Protein AF-A0A842J5E7-F1 (afdb_monomer)

pLDDT: mean 92.56, std 3.84, range [69.25, 96.62]

Nearest PDB structures (foldseek):
  3dwq-assembly1_D  TM=5.732E-01  e=7.193E-02  Escherichia coli
  3lyg-assembly1_A-2  TM=7.115E-01  e=2.922E-01  Colwellia psychrerythraea 34H
  1jkf-assembly1_B-2  TM=8.100E-01  e=6.453E-01  Saccharomyces cerevisiae
  6p4t-assembly1_B  TM=4.095E-01  e=1.102E-01  Salmonella enterica subsp. enterica serovar Typhi str. CT18
  6p4p-assembly1_B  TM=3.946E-01  e=1.037E-01  Salmonella enterica subsp. enterica serovar Typhi str. CT18

Foldseek 3Di:
DDKDWDDWDWDADPNKIKIWTWIADPVGDIDIFMAINNHTDPDDLLVVLVVVCVVVVNDDDSVDDSVVSVVVVRVVVPD

Structure (mmCIF, N/CA/C/O backbone):
data_AF-A0A842J5E7-F1
#
_entry.id   AF-A0A842J5E7-F1
#
loop_
_atom_site.group_PDB
_atom_site.id
_atom_site.type_symbol
_atom_site.label_atom_id
_atom_site.label_alt_id
_atom_site.label_comp_id
_atom_site.label_asym_id
_atom_site.label_entity_id
_atom_site.label_seq_id
_atom_site.pdbx_PDB_ins_code
_atom_site.Cartn_x
_atom_site.Cartn_y
_atom_site.Cartn_z
_atom_site.occupancy
_atom_site.B_iso_or_equiv
_atom_site.auth_seq_id
_atom_site.auth_comp_id
_atom_site.auth_asym_id
_atom_site.auth_atom_id
_atom_site.pdbx_PDB_model_num
ATOM 1 N N . MET A 1 1 ? 9.417 13.043 -17.972 1.00 69.25 1 MET A N 1
ATOM 2 C CA . MET A 1 1 ? 8.292 12.103 -18.205 1.00 69.25 1 MET A CA 1
ATOM 3 C C . MET A 1 1 ? 7.508 11.944 -16.903 1.00 69.25 1 MET A C 1
ATOM 5 O O . MET A 1 1 ? 8.152 11.813 -15.869 1.00 69.25 1 MET A O 1
ATOM 9 N N . LYS A 1 2 ? 6.168 12.024 -16.916 1.00 84.62 2 LYS A N 1
ATOM 10 C CA . LYS A 1 2 ? 5.337 12.132 -15.696 1.00 84.62 2 LYS A CA 1
ATOM 11 C C . LYS A 1 2 ? 4.763 10.769 -15.276 1.00 84.62 2 LYS A C 1
ATOM 13 O O . LYS A 1 2 ? 4.331 9.999 -16.130 1.00 84.62 2 LYS A O 1
ATOM 18 N N . LEU A 1 3 ? 4.772 10.474 -13.976 1.00 88.25 3 LEU A N 1
ATOM 19 C CA . LEU A 1 3 ? 4.092 9.309 -13.399 1.00 88.25 3 LEU A CA 1
ATOM 20 C C . LEU A 1 3 ? 2.569 9.492 -13.467 1.00 88.25 3 LEU A C 1
ATOM 22 O O . LEU A 1 3 ? 2.072 10.610 -13.322 1.00 88.25 3 LEU A O 1
ATOM 26 N N . LYS A 1 4 ? 1.836 8.397 -13.689 1.00 91.25 4 LYS A N 1
ATOM 27 C CA . LYS A 1 4 ? 0.368 8.361 -13.683 1.00 91.25 4 LYS A CA 1
ATOM 28 C C . LYS A 1 4 ? -0.108 7.436 -12.561 1.00 91.25 4 LYS A C 1
ATOM 30 O O . LYS A 1 4 ? 0.436 6.344 -12.386 1.00 91.25 4 LYS A O 1
ATOM 35 N N . THR A 1 5 ? -1.120 7.866 -11.813 1.00 90.06 5 THR A N 1
ATOM 36 C CA . THR A 1 5 ? -1.780 7.038 -10.795 1.00 90.06 5 TH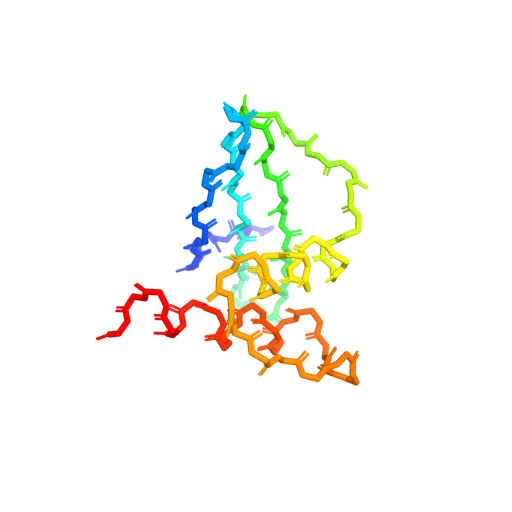R A CA 1
ATOM 37 C C . THR A 1 5 ? -2.540 5.897 -11.458 1.00 90.06 5 THR A C 1
ATOM 39 O O . THR A 1 5 ? -3.299 6.130 -12.395 1.00 90.06 5 THR A O 1
ATOM 42 N N . LEU A 1 6 ? -2.341 4.673 -10.968 1.00 91.50 6 LEU A N 1
ATOM 43 C CA . LEU A 1 6 ? -3.029 3.480 -11.469 1.00 91.50 6 LEU A CA 1
ATOM 44 C C . LEU A 1 6 ? -4.004 2.886 -10.456 1.00 91.50 6 LEU A C 1
ATOM 46 O O . LEU A 1 6 ? -5.090 2.460 -10.833 1.00 91.50 6 LEU A O 1
ATOM 50 N N . LYS A 1 7 ? -3.609 2.810 -9.183 1.00 94.56 7 LYS A N 1
ATOM 51 C CA . LYS A 1 7 ? -4.405 2.189 -8.117 1.00 94.56 7 LYS A CA 1
ATOM 52 C C . LYS A 1 7 ? -4.259 2.988 -6.832 1.00 94.56 7 LYS A C 1
ATOM 54 O O . LYS A 1 7 ? -3.186 3.526 -6.564 1.00 94.56 7 LYS A O 1
ATOM 59 N N . VAL A 1 8 ? -5.316 3.020 -6.029 1.00 95.00 8 VAL A N 1
ATOM 60 C CA . VAL A 1 8 ? -5.322 3.674 -4.718 1.00 95.00 8 VAL A CA 1
ATOM 61 C C . VAL A 1 8 ? -6.012 2.761 -3.712 1.00 95.00 8 VAL A C 1
ATOM 63 O O . VAL A 1 8 ? -7.052 2.190 -4.026 1.00 95.00 8 VAL A O 1
ATOM 66 N N . ILE A 1 9 ? -5.427 2.619 -2.524 1.00 95.88 9 ILE A N 1
ATOM 67 C CA . ILE A 1 9 ? -6.074 2.013 -1.356 1.00 95.88 9 ILE A CA 1
ATOM 68 C C . ILE A 1 9 ? -6.400 3.127 -0.370 1.00 95.88 9 ILE A C 1
ATOM 70 O O . ILE A 1 9 ? -5.496 3.860 0.036 1.00 95.88 9 ILE A O 1
ATOM 74 N N . ASN A 1 10 ? -7.669 3.215 0.027 1.00 94.44 10 ASN A N 1
ATOM 75 C CA . ASN A 1 10 ? -8.159 4.184 1.003 1.00 94.44 10 ASN A CA 1
ATOM 76 C C . ASN A 1 10 ? -8.547 3.464 2.294 1.00 94.44 10 ASN A C 1
ATOM 78 O O . ASN A 1 10 ? -9.396 2.575 2.261 1.00 94.44 10 ASN A O 1
ATOM 82 N N . ILE A 1 11 ? -7.944 3.844 3.420 1.00 92.38 11 ILE A N 1
ATOM 83 C CA . ILE A 1 11 ? -8.230 3.246 4.730 1.00 92.38 11 ILE A CA 1
ATOM 84 C C . ILE A 1 11 ? -8.404 4.349 5.765 1.00 92.38 11 ILE A C 1
ATOM 86 O O . ILE A 1 11 ? -7.549 5.221 5.909 1.00 92.38 11 ILE A O 1
ATOM 90 N N . GLN A 1 12 ? -9.503 4.282 6.514 1.00 92.81 12 GLN A N 1
ATOM 91 C CA . GLN A 1 12 ? -9.760 5.163 7.646 1.00 92.81 12 GLN A CA 1
ATOM 92 C C . GLN A 1 12 ? -9.512 4.406 8.954 1.00 92.81 12 GLN A C 1
ATOM 94 O O . GLN A 1 12 ? -10.093 3.347 9.186 1.00 92.81 12 GLN A O 1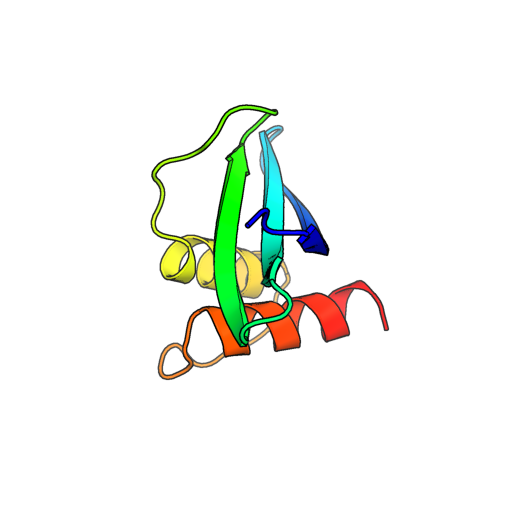
ATOM 99 N N . LYS A 1 13 ? -8.650 4.948 9.819 1.00 85.88 13 LYS A N 1
ATOM 100 C CA . LYS A 1 13 ? -8.291 4.356 11.115 1.00 85.88 13 LYS A CA 1
ATOM 101 C C . LYS A 1 13 ? -8.159 5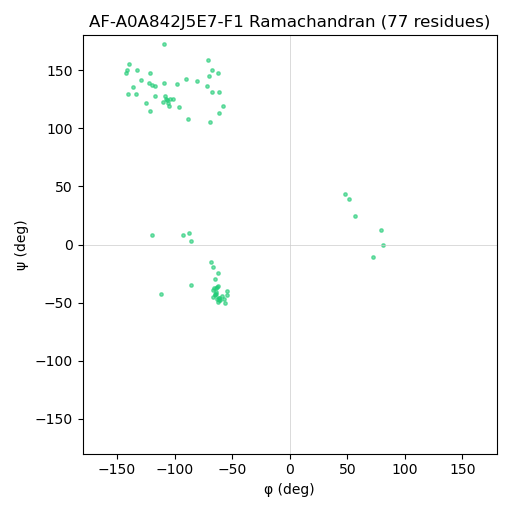.447 12.169 1.00 85.88 13 LYS A C 1
ATOM 103 O O . LYS A 1 13 ? -7.425 6.402 11.967 1.00 85.88 13 LYS A O 1
ATOM 108 N N . ASN A 1 14 ? -8.821 5.290 13.318 1.00 85.12 14 ASN A N 1
ATOM 109 C CA . ASN A 1 14 ? -8.708 6.205 14.466 1.00 85.12 14 ASN A CA 1
ATOM 110 C C . ASN A 1 14 ? -8.842 7.698 14.093 1.00 85.12 14 ASN A C 1
ATOM 112 O O . ASN A 1 14 ? -8.089 8.528 14.590 1.00 85.12 14 ASN A O 1
ATOM 116 N N . LYS A 1 15 ? -9.815 8.026 13.227 1.00 90.44 15 LYS A N 1
ATOM 117 C CA . LYS A 1 15 ? -10.078 9.361 12.638 1.00 90.44 15 LYS A CA 1
ATOM 118 C C . LYS A 1 15 ? -9.085 9.840 11.573 1.00 90.44 15 LYS A C 1
ATOM 120 O O . LYS A 1 15 ? -9.404 10.799 10.881 1.00 90.44 15 LYS A O 1
ATOM 125 N N . ASP A 1 16 ? -7.958 9.163 11.390 1.00 91.12 16 ASP A N 1
ATOM 126 C CA .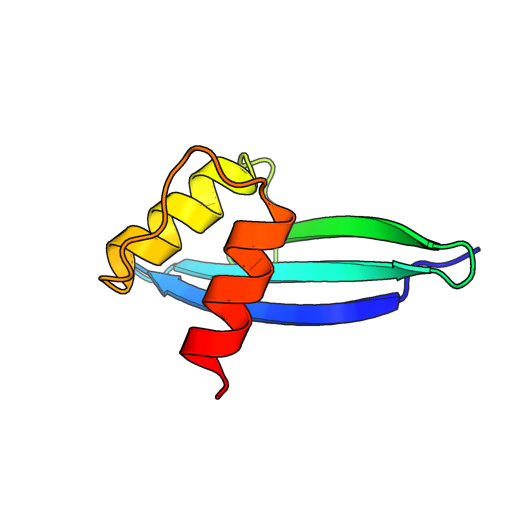 ASP A 1 16 ? -7.043 9.430 10.284 1.00 91.12 16 ASP A CA 1
ATOM 127 C C . ASP A 1 16 ? -7.537 8.755 8.997 1.00 91.12 16 ASP A C 1
ATOM 129 O O . ASP A 1 16 ? -8.018 7.617 9.016 1.00 91.12 16 ASP A O 1
ATOM 133 N N . VAL A 1 17 ? -7.385 9.446 7.869 1.00 93.38 17 VAL A N 1
ATOM 134 C CA . VAL A 1 17 ? -7.620 8.919 6.523 1.00 93.38 17 VAL A CA 1
ATOM 135 C C . VAL A 1 17 ? -6.280 8.737 5.840 1.00 93.38 17 VAL A C 1
ATOM 137 O O . VAL A 1 17 ? -5.470 9.661 5.763 1.00 93.38 17 VAL A O 1
ATOM 140 N N . TYR A 1 18 ? -6.058 7.546 5.310 1.00 94.56 18 TYR A N 1
ATOM 141 C CA . TYR A 1 18 ? -4.852 7.227 4.585 1.00 94.56 18 TYR A CA 1
ATOM 142 C C . TYR A 1 18 ? -5.151 6.811 3.151 1.00 94.56 18 TYR A C 1
ATOM 144 O O . TYR A 1 18 ? -6.037 5.992 2.902 1.00 94.56 18 TYR A O 1
ATOM 152 N N . HIS A 1 19 ? -4.342 7.319 2.227 1.00 95.38 19 HIS A N 1
ATOM 153 C CA . HIS A 1 19 ? -4.355 6.950 0.819 1.00 95.38 19 HIS A CA 1
ATOM 154 C C . HIS A 1 19 ? -2.983 6.409 0.447 1.00 95.38 19 HIS A C 1
ATOM 156 O O . HIS A 1 19 ? -2.006 7.152 0.463 1.00 95.38 19 HIS A O 1
ATOM 162 N N . THR A 1 20 ? -2.891 5.128 0.098 1.00 95.50 20 THR A N 1
ATOM 163 C CA . THR A 1 20 ? -1.682 4.602 -0.547 1.00 95.50 20 THR A CA 1
ATOM 164 C C . THR A 1 20 ? -1.902 4.604 -2.049 1.00 95.50 20 THR A C 1
ATOM 166 O O . THR A 1 20 ? -2.814 3.944 -2.546 1.00 95.50 20 THR A O 1
ATOM 169 N N . VAL A 1 21 ? -1.082 5.360 -2.766 1.00 95.19 21 VAL A N 1
ATOM 170 C CA . VAL A 1 21 ? -1.192 5.601 -4.203 1.00 95.19 21 VAL A CA 1
ATOM 171 C C . VAL A 1 21 ? -0.096 4.819 -4.910 1.00 95.19 21 VAL A C 1
ATOM 173 O O . VAL A 1 21 ? 1.083 4.996 -4.617 1.00 95.19 21 VAL A O 1
ATOM 176 N N . TYR A 1 22 ? -0.474 3.973 -5.863 1.00 95.31 22 TYR A N 1
ATOM 177 C CA . TYR A 1 22 ? 0.456 3.290 -6.753 1.00 95.31 22 TYR A CA 1
ATOM 178 C C . TYR A 1 22 ? 0.481 3.976 -8.118 1.00 95.31 22 TYR A C 1
ATOM 180 O O . TYR A 1 22 ? -0.551 4.127 -8.783 1.00 95.31 22 TYR A O 1
ATOM 188 N N . MET A 1 23 ? 1.682 4.360 -8.541 1.00 94.50 23 MET A N 1
ATOM 189 C CA . MET A 1 23 ? 1.935 5.101 -9.768 1.00 94.50 23 MET A CA 1
ATOM 190 C C . MET A 1 23 ? 2.881 4.333 -10.691 1.00 94.50 23 MET A C 1
ATOM 192 O O . MET A 1 23 ? 3.796 3.635 -10.248 1.00 94.50 23 MET A O 1
ATOM 196 N N . LYS A 1 24 ? 2.682 4.496 -11.999 1.00 92.62 24 LYS A N 1
ATOM 197 C CA . LYS A 1 24 ? 3.543 3.923 -13.039 1.00 92.62 24 LYS A CA 1
ATOM 198 C C . LYS A 1 24 ? 3.712 4.915 -14.188 1.00 92.62 24 LYS A C 1
ATOM 200 O O . LYS A 1 24 ? 2.814 5.712 -14.459 1.00 92.62 24 LYS A O 1
ATOM 205 N N . ASN A 1 25 ? 4.851 4.879 -14.874 1.00 92.12 25 ASN A N 1
ATOM 206 C CA . ASN A 1 25 ? 5.034 5.580 -16.146 1.00 92.12 25 ASN A CA 1
ATOM 207 C C . ASN A 1 25 ? 5.123 4.606 -17.337 1.00 92.12 25 ASN A C 1
ATOM 209 O O . ASN A 1 25 ? 5.198 3.387 -17.181 1.00 92.12 25 ASN A O 1
ATOM 213 N N . GLU A 1 26 ? 5.134 5.164 -18.543 1.00 89.31 26 GLU A N 1
ATOM 214 C CA . GLU A 1 26 ? 5.190 4.403 -19.801 1.00 89.31 26 GLU A CA 1
ATOM 215 C C . GLU A 1 26 ? 6.517 3.648 -19.995 1.00 89.31 26 GLU A C 1
ATOM 217 O O . GLU A 1 26 ? 6.554 2.657 -20.714 1.00 89.31 26 GLU A O 1
ATOM 222 N N . LEU A 1 27 ? 7.582 4.043 -19.289 1.00 88.81 27 LEU A N 1
ATOM 223 C CA . LEU A 1 27 ? 8.888 3.370 -19.297 1.00 88.81 27 LEU A CA 1
ATOM 224 C C . LEU A 1 27 ? 8.986 2.215 -18.286 1.00 88.81 27 LEU A C 1
ATOM 226 O O . LEU A 1 27 ? 10.056 1.641 -18.111 1.00 88.81 27 LEU A O 1
ATOM 230 N N . GLY A 1 28 ? 7.903 1.897 -17.571 1.00 85.62 28 GLY A N 1
ATOM 231 C CA . GLY A 1 28 ? 7.907 0.835 -16.565 1.00 85.62 28 GLY A CA 1
ATOM 232 C C . GLY A 1 28 ? 8.525 1.228 -15.220 1.00 85.62 28 GLY A C 1
ATOM 233 O O . GLY A 1 28 ? 8.741 0.358 -14.385 1.00 85.62 28 GLY A O 1
ATOM 234 N N . LYS A 1 29 ? 8.777 2.516 -14.959 1.00 88.81 29 LYS A N 1
ATOM 235 C CA . LYS A 1 29 ? 9.109 2.992 -13.609 1.00 88.81 29 LYS A CA 1
ATOM 236 C C . LYS A 1 29 ? 7.855 2.950 -12.740 1.00 88.81 29 LYS A C 1
ATOM 238 O O . LYS A 1 29 ? 6.787 3.391 -13.170 1.00 88.81 29 LYS A O 1
ATOM 243 N N . HIS A 1 30 ? 8.013 2.468 -11.515 1.00 92.00 30 HIS A N 1
ATOM 244 C CA . HIS A 1 30 ? 6.952 2.335 -10.527 1.00 92.00 30 HIS A CA 1
ATOM 245 C C . HIS A 1 30 ? 7.302 3.116 -9.265 1.00 92.00 30 HIS A C 1
ATOM 247 O O . HIS A 1 30 ? 8.444 3.060 -8.813 1.00 92.00 30 HIS A O 1
ATOM 253 N N . GLU A 1 31 ? 6.321 3.797 -8.682 1.00 93.12 31 GLU A N 1
ATOM 254 C CA . GLU A 1 31 ? 6.458 4.485 -7.396 1.00 93.12 31 GLU A CA 1
ATOM 255 C C . GLU A 1 31 ? 5.196 4.290 -6.551 1.00 93.12 31 GLU A C 1
ATOM 257 O O . GLU A 1 31 ? 4.111 4.013 -7.071 1.00 93.12 31 GLU A O 1
ATOM 262 N N . MET A 1 32 ? 5.353 4.406 -5.235 1.00 94.25 32 MET A N 1
ATOM 263 C CA . MET A 1 32 ? 4.246 4.419 -4.287 1.00 94.25 32 MET A CA 1
ATOM 264 C C . MET A 1 32 ? 4.396 5.622 -3.364 1.00 94.25 32 MET A C 1
ATOM 266 O O . MET A 1 32 ? 5.506 5.939 -2.944 1.00 94.25 32 MET A O 1
ATOM 270 N N . GLU A 1 33 ? 3.277 6.255 -3.038 1.00 94.69 33 GLU A N 1
ATOM 271 C CA . GLU A 1 33 ? 3.209 7.379 -2.107 1.00 94.69 33 GLU A CA 1
ATOM 272 C C . GLU A 1 33 ? 2.079 7.147 -1.105 1.00 94.69 33 GLU A C 1
ATOM 274 O O . GLU A 1 33 ? 1.085 6.486 -1.414 1.00 94.69 33 GLU A O 1
ATOM 279 N N . VAL A 1 34 ? 2.237 7.677 0.103 1.00 94.88 34 VAL A N 1
ATOM 280 C CA . VAL A 1 34 ? 1.208 7.640 1.139 1.00 94.88 34 VAL A CA 1
ATOM 281 C C . VAL A 1 34 ? 0.796 9.065 1.459 1.00 94.88 34 VAL A C 1
ATOM 283 O O . VAL A 1 34 ? 1.636 9.890 1.806 1.00 94.88 34 VAL A O 1
ATOM 286 N N . LEU A 1 35 ? -0.505 9.330 1.422 1.00 94.88 35 LEU A N 1
ATOM 287 C CA . LEU A 1 35 ? -1.100 10.552 1.942 1.00 94.88 35 LEU A CA 1
ATOM 288 C C . LEU A 1 35 ? -1.810 10.221 3.252 1.00 94.88 35 LEU A C 1
ATOM 290 O O . LEU A 1 35 ? -2.715 9.389 3.266 1.00 94.88 35 LEU A O 1
ATOM 294 N N . LYS A 1 36 ? -1.426 10.882 4.342 1.00 95.19 36 LYS A N 1
ATOM 295 C CA . LYS A 1 36 ? -2.147 10.861 5.615 1.00 95.19 36 LYS A CA 1
ATOM 296 C C . LYS A 1 36 ? -2.882 12.189 5.761 1.00 95.19 36 LYS A C 1
ATOM 298 O O . LYS A 1 36 ? -2.249 13.241 5.776 1.00 95.19 36 LYS A O 1
ATOM 303 N N . ASN A 1 37 ? -4.207 12.149 5.854 1.00 94.25 37 ASN A N 1
ATOM 304 C CA . ASN A 1 37 ? -5.071 13.329 5.953 1.00 94.25 37 ASN A CA 1
ATOM 305 C C . ASN A 1 37 ? -4.782 14.371 4.852 1.00 94.25 37 ASN A C 1
ATOM 307 O O . ASN A 1 37 ? -4.748 15.571 5.108 1.00 94.25 37 ASN A O 1
ATOM 311 N N . GLY A 1 38 ? -4.513 13.902 3.628 1.00 91.81 38 GLY A N 1
ATOM 312 C CA . GLY A 1 38 ? -4.194 14.750 2.473 1.00 91.81 38 GLY A CA 1
ATOM 313 C C . GLY A 1 38 ? -2.746 15.255 2.392 1.00 91.81 38 GLY A C 1
ATOM 314 O O . GLY A 1 38 ? -2.408 15.932 1.427 1.00 91.81 38 GLY A O 1
ATOM 315 N N . ILE A 1 39 ? -1.880 14.916 3.352 1.00 94.88 39 ILE A N 1
ATOM 316 C CA . ILE A 1 39 ? -0.469 15.335 3.386 1.00 94.88 39 ILE A CA 1
ATOM 317 C C . ILE A 1 39 ? 0.435 14.133 3.108 1.00 94.88 39 ILE A C 1
ATOM 319 O O . ILE A 1 39 ? 0.201 13.047 3.636 1.00 94.88 39 ILE A O 1
ATOM 323 N N . ILE A 1 40 ? 1.495 14.328 2.317 1.00 93.56 40 ILE A N 1
ATOM 324 C CA . ILE A 1 40 ? 2.501 13.289 2.053 1.00 93.56 40 ILE A CA 1
ATOM 325 C C . ILE A 1 40 ? 3.123 12.822 3.375 1.00 93.56 40 ILE A C 1
ATOM 327 O O . ILE A 1 40 ? 3.750 13.597 4.101 1.00 93.56 40 ILE A O 1
ATOM 331 N N . SER A 1 41 ? 2.956 11.536 3.673 1.00 93.00 41 SER A N 1
ATOM 332 C CA . SER A 1 41 ? 3.551 10.877 4.829 1.00 93.00 41 SER A CA 1
ATOM 333 C C . SER A 1 41 ? 4.922 10.309 4.471 1.00 93.00 41 SER A C 1
ATOM 335 O O . SER A 1 41 ? 5.131 9.774 3.384 1.00 93.00 41 SER A O 1
ATOM 337 N N . LYS A 1 42 ? 5.863 10.396 5.417 1.00 90.75 42 LYS A N 1
ATOM 338 C CA . LYS A 1 42 ? 7.202 9.786 5.317 1.00 90.75 42 LYS A CA 1
ATOM 339 C C . LYS A 1 42 ? 7.264 8.384 5.934 1.00 90.75 42 LYS A C 1
ATOM 341 O O . LYS A 1 42 ? 8.349 7.836 6.108 1.00 90.75 42 LYS A O 1
ATOM 346 N N . GLU A 1 43 ? 6.121 7.823 6.322 1.00 88.94 43 GLU A N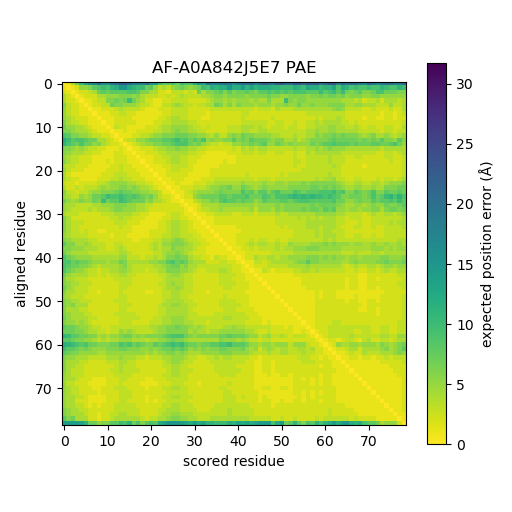 1
ATOM 347 C CA . GLU A 1 43 ? 6.051 6.482 6.897 1.00 88.94 43 GLU A CA 1
ATOM 348 C C . GLU A 1 43 ? 6.531 5.411 5.908 1.00 88.94 43 GLU A C 1
ATOM 350 O O . GLU A 1 43 ? 6.341 5.509 4.694 1.00 88.94 43 GLU A O 1
ATOM 355 N N . SER A 1 44 ? 7.130 4.343 6.441 1.00 92.62 44 SER A N 1
ATOM 356 C CA . SER A 1 44 ? 7.493 3.175 5.638 1.00 92.62 44 SER A CA 1
ATOM 357 C C . SER A 1 44 ? 6.236 2.546 5.041 1.00 92.62 44 SER A C 1
ATOM 359 O O . SER A 1 44 ? 5.421 1.964 5.760 1.00 92.62 44 SER A O 1
ATOM 361 N N . ILE A 1 45 ? 6.115 2.610 3.713 1.00 94.12 45 ILE A N 1
ATOM 362 C CA . ILE A 1 45 ? 4.969 2.075 2.965 1.00 94.12 45 ILE A CA 1
ATOM 363 C C . ILE A 1 45 ? 4.745 0.597 3.297 1.00 94.12 45 ILE A C 1
ATOM 365 O O . ILE A 1 45 ? 3.617 0.187 3.542 1.00 94.12 45 ILE A O 1
ATOM 369 N N . LYS A 1 46 ? 5.813 -0.213 3.373 1.00 94.69 46 LYS A N 1
ATOM 370 C CA . LYS A 1 46 ? 5.683 -1.643 3.700 1.00 94.69 46 LYS A CA 1
ATOM 371 C C . LYS A 1 46 ? 5.074 -1.849 5.089 1.00 94.69 46 LYS A C 1
ATOM 373 O O . LYS A 1 46 ? 4.150 -2.644 5.231 1.00 94.69 46 LYS A O 1
ATOM 378 N N . SER A 1 47 ? 5.577 -1.134 6.094 1.00 93.75 47 SER A N 1
ATOM 379 C CA . SER A 1 47 ? 5.078 -1.240 7.469 1.00 93.75 47 SER A CA 1
ATOM 380 C C . SER A 1 47 ? 3.624 -0.784 7.566 1.00 93.75 47 SER A C 1
ATOM 382 O O . SER A 1 47 ? 2.813 -1.427 8.225 1.00 93.75 47 SER A O 1
ATOM 384 N N . LEU A 1 48 ? 3.278 0.291 6.859 1.00 94.25 48 LEU A N 1
ATOM 385 C CA . LEU A 1 48 ? 1.925 0.823 6.806 1.00 94.25 48 LEU A CA 1
ATOM 386 C C . LEU A 1 48 ? 0.942 -0.170 6.169 1.00 94.25 48 LEU A C 1
ATOM 388 O O . LEU A 1 48 ? -0.111 -0.443 6.735 1.00 94.25 48 LEU A O 1
ATOM 392 N N . LEU A 1 49 ? 1.314 -0.767 5.036 1.00 95.44 49 LEU A N 1
ATOM 393 C CA . LEU A 1 49 ? 0.501 -1.775 4.361 1.00 95.44 49 LEU A CA 1
ATOM 394 C C . LEU A 1 49 ? 0.314 -3.043 5.211 1.00 95.44 49 LEU A C 1
ATOM 396 O O . LEU A 1 49 ? -0.779 -3.597 5.230 1.00 95.44 49 LEU A O 1
ATOM 400 N N . LEU A 1 50 ? 1.332 -3.485 5.956 1.00 95.38 50 LEU A N 1
ATOM 401 C CA . LEU A 1 50 ? 1.176 -4.592 6.912 1.00 95.38 50 LEU A CA 1
ATOM 402 C C . LEU A 1 50 ? 0.258 -4.212 8.083 1.00 95.38 50 LEU A C 1
ATOM 404 O O . LEU A 1 50 ? -0.580 -4.999 8.514 1.00 95.38 50 LEU A O 1
ATOM 408 N N . ASN A 1 51 ? 0.360 -2.980 8.581 1.00 93.38 51 ASN A N 1
ATOM 409 C CA . ASN A 1 51 ? -0.557 -2.489 9.607 1.00 93.38 51 ASN A CA 1
ATOM 410 C C . ASN A 1 51 ? -2.001 -2.440 9.096 1.00 93.38 51 ASN A C 1
ATOM 412 O O . ASN A 1 51 ? -2.923 -2.731 9.855 1.00 93.38 51 ASN A O 1
ATOM 416 N N . TYR A 1 52 ? -2.201 -2.095 7.824 1.00 94.00 52 TYR A N 1
ATOM 417 C CA . TYR A 1 52 ? -3.505 -2.161 7.174 1.00 94.00 52 TYR A CA 1
ATOM 418 C C . TYR A 1 52 ? -4.013 -3.577 7.021 1.00 94.00 52 TYR A C 1
ATOM 420 O O . TYR A 1 52 ? -5.172 -3.821 7.336 1.00 94.00 52 TYR A O 1
ATOM 428 N N . SER A 1 53 ? -3.170 -4.508 6.578 1.00 94.62 53 SER A N 1
ATOM 429 C CA . SER A 1 53 ? -3.582 -5.902 6.465 1.00 94.62 53 SER A CA 1
ATOM 430 C C . SER A 1 53 ? -4.019 -6.449 7.816 1.00 94.62 53 SER A C 1
ATOM 432 O O . SER A 1 53 ? -5.095 -7.018 7.908 1.00 94.62 53 SER A O 1
ATOM 43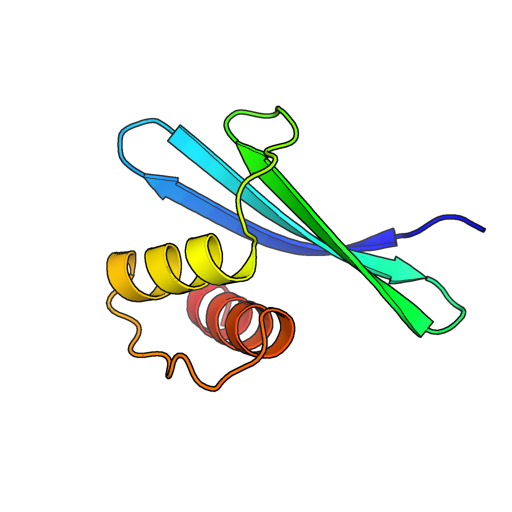4 N N . ASN A 1 54 ? -3.260 -6.167 8.875 1.00 93.56 54 ASN A N 1
ATOM 435 C CA . ASN A 1 54 ? -3.617 -6.576 10.230 1.00 93.56 54 ASN A CA 1
ATOM 436 C C . ASN A 1 54 ? -4.907 -5.905 10.722 1.00 93.56 54 ASN A C 1
ATOM 438 O O . ASN A 1 54 ? -5.750 -6.570 11.309 1.00 93.56 54 ASN A O 1
ATOM 442 N N . PHE A 1 55 ? -5.077 -4.604 10.468 1.00 92.56 55 PHE A N 1
ATOM 443 C CA . PHE A 1 55 ? -6.288 -3.868 10.841 1.00 92.56 55 PHE A CA 1
ATOM 444 C C . PHE A 1 55 ? -7.545 -4.396 10.138 1.00 92.56 55 PHE A C 1
ATOM 446 O O . PHE A 1 55 ? -8.611 -4.416 10.738 1.00 92.56 55 PHE A O 1
ATOM 453 N N . LEU A 1 56 ? -7.412 -4.830 8.885 1.00 92.75 56 LEU A N 1
ATOM 454 C CA . LEU A 1 56 ? -8.489 -5.423 8.090 1.00 92.75 56 LEU A CA 1
ATOM 455 C C . LEU A 1 56 ? -8.610 -6.944 8.287 1.00 92.75 56 LEU A C 1
ATOM 457 O O . LEU A 1 56 ? -9.292 -7.600 7.507 1.00 92.75 56 LEU A O 1
ATOM 461 N N . GLU A 1 57 ? -7.903 -7.517 9.267 1.00 93.88 57 GLU A N 1
ATOM 462 C CA . GLU A 1 57 ? -7.868 -8.962 9.551 1.00 93.88 57 GLU A CA 1
ATOM 463 C C . GLU A 1 57 ? -7.430 -9.825 8.348 1.00 93.88 57 GLU A C 1
ATOM 465 O O . GLU A 1 57 ? -7.689 -11.026 8.243 1.00 93.88 57 GLU A O 1
ATOM 470 N N . TYR A 1 58 ? -6.688 -9.225 7.420 1.00 93.12 58 TYR A N 1
ATOM 471 C CA . TYR A 1 58 ? -6.068 -9.903 6.298 1.00 93.12 58 TYR A CA 1
ATOM 472 C C . TYR A 1 58 ? -4.690 -10.415 6.690 1.00 93.12 58 TYR A C 1
ATOM 474 O O . TYR A 1 58 ? -3.719 -9.664 6.760 1.00 93.12 58 TYR A O 1
ATOM 482 N N . ASN A 1 59 ? -4.585 -11.734 6.842 1.00 90.31 59 ASN A N 1
ATOM 483 C CA . ASN A 1 59 ? -3.297 -12.377 7.058 1.00 90.31 59 ASN A CA 1
ATOM 484 C C . ASN A 1 59 ? -2.435 -12.290 5.782 1.00 90.31 59 ASN A C 1
ATOM 486 O O . ASN A 1 59 ? -2.708 -12.963 4.782 1.00 90.31 59 ASN A O 1
ATOM 490 N N . ILE A 1 60 ? -1.425 -11.417 5.799 1.00 93.94 60 ILE A N 1
ATOM 491 C CA . ILE A 1 60 ? -0.448 -11.245 4.722 1.00 93.94 60 ILE A CA 1
ATOM 492 C C . ILE A 1 60 ? 0.951 -11.424 5.308 1.00 93.94 60 ILE A C 1
ATOM 494 O O . ILE A 1 60 ? 1.370 -10.695 6.199 1.00 93.94 60 ILE A O 1
ATOM 498 N N . ASP A 1 61 ? 1.683 -12.385 4.756 1.00 88.75 61 ASP A N 1
ATOM 499 C CA . ASP A 1 61 ? 3.062 -12.683 5.144 1.00 88.75 61 ASP A CA 1
ATOM 500 C C . ASP A 1 61 ? 4.015 -11.494 4.893 1.00 88.75 61 ASP A C 1
ATOM 502 O O . ASP A 1 61 ? 4.058 -10.923 3.796 1.00 88.75 61 ASP A O 1
ATOM 506 N N . SER A 1 62 ? 4.817 -11.166 5.911 1.00 88.81 62 SER A N 1
ATOM 507 C CA . SER A 1 62 ? 5.800 -10.079 5.924 1.00 88.81 62 SER A CA 1
ATOM 508 C C . SER A 1 62 ? 6.993 -10.306 4.987 1.00 88.81 62 SER A C 1
ATOM 510 O O . SER A 1 62 ? 7.695 -9.342 4.656 1.00 88.81 62 SER A O 1
ATOM 512 N N . SER A 1 63 ? 7.198 -11.534 4.496 1.00 93.81 63 SER A N 1
ATOM 513 C CA . SER A 1 63 ? 8.183 -11.853 3.454 1.00 93.81 63 SER A CA 1
ATOM 514 C C . SER A 1 63 ? 7.895 -11.132 2.130 1.00 93.81 63 SER A C 1
ATOM 516 O O . SER A 1 63 ? 8.812 -10.847 1.357 1.00 93.81 63 SER A O 1
ATOM 518 N N . LYS A 1 64 ? 6.632 -10.757 1.882 1.00 94.31 64 LYS A N 1
ATOM 519 C CA . LYS A 1 64 ? 6.200 -10.099 0.644 1.00 94.31 64 LYS A CA 1
ATOM 520 C C . LYS A 1 64 ? 6.77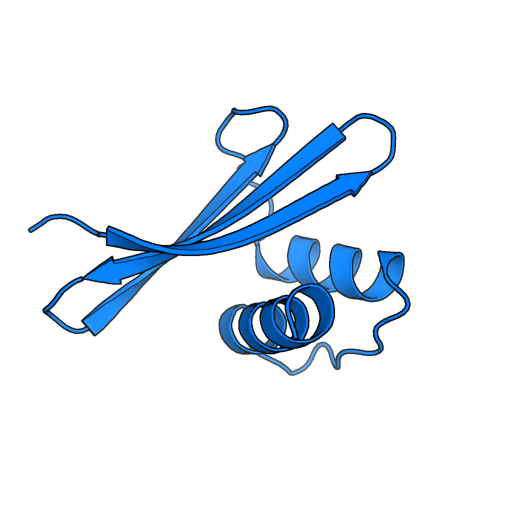3 -8.689 0.507 1.00 94.31 64 LYS A C 1
ATOM 522 O O . LYS A 1 64 ? 7.020 -7.964 1.476 1.00 94.31 64 LYS A O 1
ATOM 527 N N . THR A 1 65 ? 6.977 -8.274 -0.737 1.00 94.62 65 THR A N 1
ATOM 528 C CA . THR A 1 65 ? 7.361 -6.895 -1.067 1.00 94.62 65 THR A CA 1
ATOM 529 C C . THR A 1 65 ? 6.193 -5.933 -0.834 1.00 94.62 65 THR A C 1
ATOM 531 O O . THR A 1 65 ? 5.032 -6.340 -0.858 1.00 94.62 65 THR A O 1
ATOM 534 N N . ALA A 1 66 ? 6.478 -4.637 -0.660 1.00 93.94 66 ALA A N 1
ATOM 535 C CA . ALA A 1 66 ? 5.435 -3.617 -0.500 1.00 93.94 66 ALA A CA 1
ATOM 536 C C . ALA A 1 66 ? 4.415 -3.641 -1.653 1.00 93.94 66 ALA A C 1
ATOM 538 O O . ALA A 1 66 ? 3.215 -3.557 -1.416 1.00 93.94 66 ALA A O 1
ATOM 539 N N . TYR A 1 67 ? 4.884 -3.839 -2.890 1.00 93.69 67 TYR A N 1
ATOM 540 C CA . TYR A 1 67 ? 4.015 -3.926 -4.062 1.00 93.69 67 TYR A CA 1
ATOM 541 C C . TYR A 1 67 ? 3.089 -5.148 -4.020 1.00 93.69 67 TYR A C 1
ATOM 543 O O . TYR A 1 67 ? 1.902 -5.028 -4.304 1.00 93.69 67 TYR A O 1
ATOM 551 N N . GLN A 1 68 ? 3.604 -6.318 -3.632 1.00 95.31 68 GLN A N 1
ATOM 552 C CA . GLN A 1 68 ? 2.780 -7.524 -3.506 1.00 95.31 68 GLN A CA 1
ATOM 553 C C . GLN A 1 68 ? 1.727 -7.374 -2.405 1.00 95.31 68 GLN A C 1
ATOM 555 O O . GLN A 1 68 ? 0.580 -7.758 -2.609 1.00 95.31 68 GLN A O 1
ATOM 560 N N . ILE A 1 69 ? 2.101 -6.798 -1.258 1.00 96.62 69 ILE A N 1
ATOM 561 C CA . ILE A 1 69 ? 1.159 -6.526 -0.165 1.00 96.62 69 ILE A CA 1
ATOM 562 C C . ILE A 1 69 ? 0.079 -5.552 -0.650 1.00 96.62 69 ILE A C 1
ATOM 564 O O . ILE A 1 69 ? -1.105 -5.818 -0.460 1.00 96.62 69 ILE A O 1
ATOM 568 N N . PHE A 1 70 ? 0.475 -4.474 -1.335 1.00 96.19 70 PHE A N 1
ATOM 569 C CA . PHE A 1 70 ? -0.450 -3.516 -1.935 1.00 96.19 70 PHE A CA 1
ATOM 570 C C . PHE A 1 70 ? -1.424 -4.197 -2.902 1.00 96.19 70 PHE A C 1
ATOM 572 O O . PHE A 1 70 ? -2.628 -4.013 -2.780 1.00 96.19 70 PHE A O 1
ATOM 579 N N . ASP A 1 71 ? -0.939 -5.004 -3.849 1.00 95.06 71 ASP A N 1
ATOM 580 C CA . ASP A 1 71 ? -1.805 -5.631 -4.853 1.00 95.06 71 ASP A CA 1
ATOM 581 C C . ASP A 1 71 ? -2.783 -6.641 -4.231 1.00 95.06 71 ASP A C 1
ATOM 583 O O . ASP A 1 71 ? -3.950 -6.681 -4.622 1.00 95.06 71 ASP A O 1
ATOM 587 N N . ILE A 1 72 ? -2.344 -7.401 -3.219 1.00 95.75 72 ILE A N 1
ATOM 588 C CA . ILE A 1 72 ? -3.221 -8.293 -2.445 1.00 95.75 72 ILE A CA 1
ATOM 589 C C . ILE A 1 72 ? -4.302 -7.484 -1.726 1.00 95.75 72 ILE A C 1
ATOM 591 O O . ILE A 1 72 ? -5.478 -7.824 -1.831 1.00 95.75 72 ILE A O 1
ATOM 595 N N . 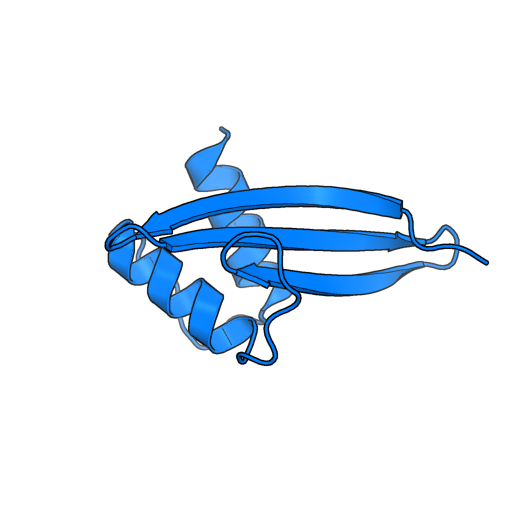LEU A 1 73 ? -3.925 -6.419 -1.012 1.00 95.69 73 LEU A N 1
ATOM 596 C CA . LEU A 1 73 ? -4.878 -5.568 -0.298 1.00 95.69 73 LEU A CA 1
ATOM 597 C C . LEU A 1 73 ? -5.874 -4.907 -1.248 1.00 95.69 73 LEU A C 1
ATOM 599 O O . LEU A 1 73 ? -7.071 -4.952 -0.993 1.00 95.69 73 LEU A O 1
ATOM 603 N N . TYR A 1 74 ? -5.397 -4.347 -2.361 1.00 96.06 74 TYR A N 1
ATOM 604 C CA . TYR A 1 74 ? -6.245 -3.718 -3.368 1.00 96.06 74 TYR A CA 1
ATOM 605 C C . TYR A 1 74 ? -7.292 -4.702 -3.897 1.00 96.06 74 TYR A C 1
ATOM 607 O O . TYR A 1 74 ? -8.475 -4.379 -3.938 1.00 96.06 74 TYR A O 1
ATOM 615 N N . LYS A 1 75 ? -6.873 -5.927 -4.239 1.00 95.19 75 LYS A N 1
ATOM 616 C CA . LYS A 1 75 ? -7.795 -6.987 -4.661 1.00 95.19 75 LYS A CA 1
ATOM 617 C C . LYS A 1 75 ? -8.805 -7.319 -3.568 1.00 95.19 75 LYS A C 1
ATOM 619 O O . LYS A 1 75 ? -9.987 -7.357 -3.861 1.00 95.19 75 LYS A O 1
ATOM 624 N N . LYS A 1 76 ? -8.368 -7.504 -2.320 1.00 94.62 76 LYS A N 1
ATOM 625 C CA . LYS A 1 76 ? -9.275 -7.838 -1.210 1.00 94.62 76 LYS A CA 1
ATOM 626 C C . LYS A 1 76 ? -10.289 -6.740 -0.872 1.00 94.62 76 LYS A C 1
ATOM 628 O O . LYS A 1 76 ? -11.345 -7.057 -0.351 1.00 94.62 76 LYS A O 1
ATOM 633 N N . ILE A 1 77 ? -9.954 -5.468 -1.091 1.00 93.25 77 ILE A N 1
ATOM 634 C CA . ILE A 1 77 ? -10.835 -4.335 -0.760 1.00 93.25 77 ILE A CA 1
ATOM 635 C C . ILE A 1 77 ? -11.832 -4.043 -1.890 1.00 93.25 77 ILE A C 1
ATOM 637 O O . ILE A 1 77 ? -12.949 -3.618 -1.609 1.00 93.25 77 ILE A O 1
ATOM 641 N N . TYR A 1 78 ? -11.427 -4.229 -3.150 1.00 93.00 78 TYR A N 1
ATOM 642 C CA . TYR A 1 78 ? -12.188 -3.773 -4.320 1.00 93.00 78 TYR A CA 1
ATOM 643 C C . TYR A 1 78 ? -12.633 -4.891 -5.284 1.00 93.00 78 TYR A C 1
ATOM 645 O O . TYR A 1 78 ? -13.111 -4.566 -6.371 1.00 93.00 78 TYR A O 1
ATOM 653 N N . SER A 1 79 ? -12.457 -6.173 -4.935 1.00 85.50 79 SER A N 1
ATOM 654 C CA . SER A 1 79 ? -13.055 -7.320 -5.657 1.00 85.50 79 SER A CA 1
ATOM 655 C C . SER A 1 79 ? -14.256 -7.845 -4.889 1.00 85.50 79 SER A C 1
ATOM 657 O O . SER A 1 79 ? -15.231 -8.239 -5.559 1.00 85.50 79 SER A O 1
#

Sequence (79 aa):
MKLKTLKVINIQKNKDVYHTVYMKNELGKHEMEVLKNGIISKESIKSLLLNYSNFLEYNIDSSKTAYQIFDILYKKIYS

Mean predicted aligned error: 3.53 Å

Radius of gyration: 12.43 Å; Cα contacts (8 Å, |Δi|>4): 110; chains: 1; bounding box: 22×28×34 Å

Solvent-a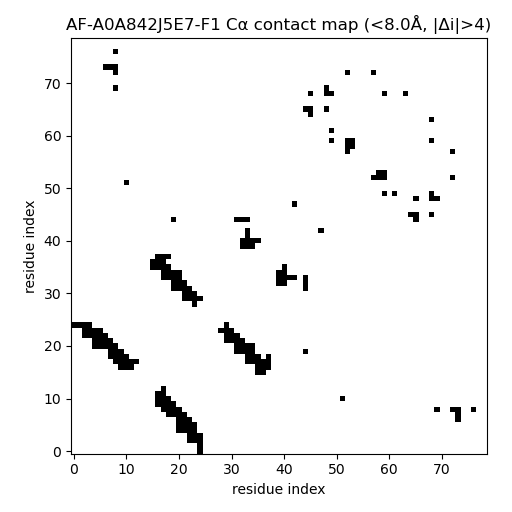ccessible surface area (backbone atoms only — not comparable to full-atom values): 4818 Å² total; per-residue (Å²): 139,73,74,40,82,76,49,72,44,77,50,76,54,97,91,43,41,35,38,43,38,35,29,39,35,96,86,70,52,71,52,74,50,40,29,49,74,85,37,83,49,90,69,59,62,49,61,52,53,51,52,47,29,57,75,70,71,42,92,69,71,81,88,54,51,52,66,58,51,48,54,53,50,46,47,72,75,75,110

Secondary structure (DSSP, 8-state):
---EEEEEEEEEETTEEEEEEEEE-TTS-EEEEEEETTEE--S-HHHHHHHHHHHTT----TTS-HHHHHHHHHHHHH-